Protein AF-A0A0M2WTF4-F1 (afdb_monomer)

Foldseek 3Di:
DDPPPCDPVNVVPDPPVVQALCDPVVVVVVNHDCLVVLLVVQVVVCCVVPVPDDPVNSVVVSVVVVVVVVVVVVVVVVLVVVLVVLCVPPNDVRSVVVNVVVVVPDPPD

Solvent-accessible surface area (backbone atoms only — not comparable to full-atom values): 6390 Å² total; per-residue (Å²): 132,86,80,70,80,82,41,77,67,52,63,77,70,50,72,86,56,77,79,44,32,82,30,71,66,27,43,76,70,75,58,28,57,55,64,64,62,50,49,51,54,52,50,51,53,46,45,71,79,38,70,85,60,52,68,67,57,53,50,51,55,47,50,56,51,51,50,53,53,50,50,52,52,51,53,50,50,53,51,52,50,53,35,51,49,37,25,73,77,68,33,63,69,50,15,53,51,53,51,56,52,54,59,74,71,40,94,87,114

Sequence (109 aa):
MSTDKVTNLTIFTTDWAKVDPRSVKAYLNGKGDGRVLWWNINRWLHQHFRPKASLEKIMFCFHSRHHTLTLLSLEYRAYVQEVAKAIQSEGVVVGIRSAISSVRSNPFV

Mean predicted aligned error: 12.47 Å

pLDDT: mean 78.84, std 12.47, range [45.81, 93.0]

Structure (mmCIF, N/CA/C/O backbone):
data_AF-A0A0M2WTF4-F1
#
_entry.id   AF-A0A0M2WTF4-F1
#
loop_
_atom_site.group_PDB
_atom_site.id
_atom_site.type_symbol
_atom_site.label_atom_id
_atom_site.label_alt_id
_atom_site.label_comp_id
_atom_site.label_asym_id
_atom_site.label_entity_id
_atom_site.label_seq_id
_atom_site.pdbx_PDB_ins_code
_atom_site.Cartn_x
_atom_site.Cartn_y
_atom_site.Cartn_z
_atom_site.occupancy
_atom_site.B_iso_or_equiv
_atom_site.auth_seq_id
_atom_site.auth_comp_id
_atom_site.auth_asym_id
_atom_site.auth_atom_id
_atom_site.pdbx_PDB_model_num
ATOM 1 N N . MET A 1 1 ? 32.964 9.542 26.639 1.00 45.81 1 MET A N 1
ATOM 2 C CA . MET A 1 1 ? 32.333 8.516 25.778 1.00 45.81 1 MET A CA 1
ATOM 3 C C . MET A 1 1 ? 33.229 7.289 25.819 1.00 45.81 1 MET A C 1
ATOM 5 O O . MET A 1 1 ? 34.351 7.392 25.345 1.00 45.81 1 MET A O 1
ATOM 9 N N . SER A 1 2 ? 32.799 6.200 26.469 1.00 46.31 2 SER A N 1
ATOM 10 C CA . SER A 1 2 ? 33.558 4.938 26.476 1.00 46.31 2 SER A CA 1
ATOM 11 C C . SER A 1 2 ? 33.540 4.366 25.064 1.00 46.31 2 SER A C 1
ATOM 13 O O . SER A 1 2 ? 32.466 4.121 24.515 1.00 46.31 2 SER A O 1
ATOM 15 N N . THR A 1 3 ? 34.705 4.202 24.444 1.00 58.00 3 THR A N 1
ATOM 16 C CA . THR A 1 3 ? 34.846 3.442 23.200 1.00 58.00 3 THR A CA 1
ATOM 17 C C . THR A 1 3 ? 34.916 1.965 23.554 1.00 58.00 3 THR A C 1
ATOM 19 O O . THR A 1 3 ? 35.973 1.338 23.457 1.00 58.00 3 THR A O 1
ATOM 22 N N . ASP A 1 4 ? 33.793 1.416 24.010 1.00 59.47 4 ASP A N 1
ATOM 23 C CA . ASP A 1 4 ? 33.637 -0.030 24.100 1.00 59.47 4 ASP A CA 1
ATOM 24 C C . ASP A 1 4 ? 33.877 -0.586 22.694 1.00 59.47 4 ASP A C 1
ATOM 26 O O . ASP A 1 4 ? 33.308 -0.095 21.715 1.00 59.47 4 ASP A O 1
ATOM 30 N N . LYS A 1 5 ? 34.813 -1.537 22.580 1.00 63.38 5 LYS A N 1
ATOM 31 C CA . LYS A 1 5 ? 35.317 -2.057 21.303 1.00 63.38 5 LYS A CA 1
ATOM 32 C C . LYS A 1 5 ? 34.146 -2.438 20.395 1.00 63.38 5 LYS A C 1
ATOM 34 O O . LYS A 1 5 ? 33.483 -3.451 20.611 1.00 63.38 5 LYS A O 1
ATOM 39 N N . VAL A 1 6 ? 33.913 -1.634 19.360 1.00 60.47 6 VAL A N 1
ATOM 40 C CA . VAL A 1 6 ? 32.983 -1.965 18.282 1.00 60.47 6 VAL A CA 1
ATOM 41 C C . VAL A 1 6 ? 33.583 -3.161 17.548 1.00 60.47 6 VAL A C 1
ATOM 43 O O . VAL A 1 6 ? 34.541 -3.030 16.792 1.00 60.47 6 VAL A O 1
ATOM 46 N N . THR A 1 7 ? 33.074 -4.354 17.840 1.00 71.56 7 THR A N 1
ATOM 47 C CA . THR A 1 7 ? 33.437 -5.583 17.131 1.00 71.56 7 THR A CA 1
ATOM 48 C C . THR A 1 7 ? 32.500 -5.774 15.940 1.00 71.56 7 THR A C 1
ATOM 50 O O . THR A 1 7 ? 31.397 -5.225 15.926 1.00 71.56 7 THR A O 1
ATOM 53 N N . ASN A 1 8 ? 32.886 -6.603 14.965 1.00 65.81 8 ASN A N 1
ATOM 54 C CA . ASN A 1 8 ? 31.997 -6.974 13.856 1.00 65.81 8 ASN A CA 1
ATOM 55 C C . ASN A 1 8 ? 30.641 -7.495 14.361 1.00 65.81 8 ASN A C 1
ATOM 57 O O . ASN A 1 8 ? 29.602 -7.135 13.820 1.00 65.81 8 ASN A O 1
ATOM 61 N N . LEU A 1 9 ? 30.626 -8.261 15.456 1.00 64.56 9 LEU A N 1
ATOM 62 C CA . LEU A 1 9 ? 29.388 -8.740 16.070 1.00 64.56 9 LEU A CA 1
ATOM 63 C C . LEU A 1 9 ? 28.532 -7.587 16.623 1.00 64.56 9 LEU A C 1
ATOM 65 O O . LEU A 1 9 ? 27.314 -7.583 16.445 1.00 64.56 9 LEU A O 1
ATOM 69 N N . THR A 1 10 ? 29.152 -6.581 17.246 1.00 65.38 10 THR A N 1
ATOM 70 C CA . THR A 1 10 ? 28.453 -5.406 17.793 1.00 65.38 10 THR A CA 1
ATOM 71 C C . THR A 1 10 ? 27.851 -4.529 16.691 1.00 65.38 10 THR A C 1
ATOM 73 O O . THR A 1 10 ? 26.794 -3.932 16.901 1.00 65.38 10 THR A O 1
ATOM 76 N N . ILE A 1 11 ? 28.468 -4.490 15.503 1.00 62.62 11 ILE A N 1
ATOM 77 C CA . ILE A 1 11 ? 27.944 -3.783 14.322 1.00 62.62 11 ILE A CA 1
ATOM 78 C C . ILE A 1 11 ? 26.631 -4.414 13.838 1.00 62.62 11 ILE A C 1
ATOM 80 O O . ILE A 1 11 ? 25.679 -3.688 13.566 1.00 62.62 11 ILE A O 1
ATOM 84 N N . PHE A 1 12 ? 26.551 -5.748 13.778 1.00 59.25 12 PHE A N 1
ATOM 85 C CA . PHE A 1 12 ? 25.361 -6.447 13.269 1.00 59.25 12 PHE A CA 1
ATOM 86 C C . PHE A 1 12 ? 24.226 -6.589 14.293 1.00 59.25 12 PHE A C 1
ATOM 88 O O . PHE A 1 12 ? 23.065 -6.722 13.912 1.00 59.25 12 PHE A O 1
ATOM 95 N N . THR A 1 13 ? 24.534 -6.573 15.591 1.00 66.44 13 THR A N 1
ATOM 96 C CA . THR A 1 13 ? 23.539 -6.793 16.658 1.00 66.44 13 THR A CA 1
ATOM 97 C C . THR A 1 13 ? 22.929 -5.500 17.192 1.00 66.44 13 THR A C 1
ATOM 99 O O . THR A 1 13 ? 21.740 -5.468 17.535 1.00 66.44 13 THR A O 1
ATOM 102 N N . THR A 1 14 ? 23.702 -4.415 17.223 1.00 70.75 14 THR A N 1
ATOM 103 C CA . THR A 1 14 ? 23.246 -3.123 17.744 1.00 70.75 14 THR A CA 1
ATOM 104 C C . THR A 1 14 ? 22.329 -2.441 16.736 1.00 70.75 14 THR A C 1
ATOM 106 O O . THR A 1 14 ? 22.660 -2.301 15.561 1.00 70.75 14 THR A O 1
ATOM 109 N N . ASP A 1 15 ? 21.153 -2.003 17.194 1.00 69.00 15 ASP A N 1
ATOM 110 C CA . ASP A 1 15 ? 20.261 -1.189 16.368 1.00 69.00 15 ASP A CA 1
ATOM 111 C C . ASP A 1 15 ? 20.752 0.261 16.326 1.00 69.00 15 ASP A C 1
ATOM 113 O O . ASP A 1 15 ? 20.281 1.126 17.066 1.00 69.00 15 ASP A O 1
ATOM 117 N N . TRP A 1 16 ? 21.756 0.515 15.490 1.00 69.88 16 TRP A N 1
ATOM 118 C CA . TRP A 1 16 ? 22.343 1.846 15.325 1.00 69.88 16 TRP A CA 1
ATOM 119 C C . TRP A 1 16 ? 21.345 2.864 14.780 1.00 69.88 16 TRP A C 1
ATOM 121 O O . TRP A 1 16 ? 21.425 4.051 15.089 1.00 69.88 16 TRP A O 1
ATOM 131 N N . ALA A 1 17 ? 20.399 2.388 13.979 1.00 68.50 17 ALA A N 1
ATOM 132 C CA . ALA A 1 17 ? 19.443 3.217 13.277 1.00 68.50 17 ALA A CA 1
ATOM 133 C C . ALA A 1 17 ? 18.173 3.483 14.103 1.00 68.50 17 ALA A C 1
ATOM 135 O O . ALA A 1 17 ? 17.448 4.432 13.806 1.00 68.50 17 ALA A O 1
ATOM 136 N N . LYS A 1 18 ? 17.945 2.704 15.173 1.00 74.75 18 LYS A N 1
ATOM 137 C CA . LYS A 1 18 ? 16.865 2.820 16.167 1.00 74.75 18 LYS A CA 1
ATOM 138 C C . LYS A 1 18 ? 15.470 2.902 15.542 1.00 74.75 18 LYS A C 1
ATOM 140 O O . LYS A 1 18 ? 14.747 1.918 15.475 1.00 74.75 18 LYS A O 1
ATOM 145 N N . VAL A 1 19 ? 15.078 4.107 15.138 1.00 72.25 19 VAL A N 1
ATOM 146 C CA . VAL A 1 19 ? 13.751 4.449 14.615 1.00 72.25 19 VAL A CA 1
ATOM 147 C C . VAL A 1 19 ? 13.758 4.720 13.117 1.00 72.25 19 VAL A C 1
ATOM 149 O O . VAL A 1 19 ? 12.689 4.962 12.565 1.00 72.25 19 VAL A O 1
ATOM 152 N N . ASP A 1 20 ? 14.920 4.703 12.453 1.00 74.69 20 ASP A N 1
ATOM 153 C CA . ASP A 1 20 ? 14.973 4.902 11.009 1.00 74.69 20 ASP A CA 1
ATOM 154 C C . ASP A 1 20 ? 14.283 3.721 10.308 1.00 74.69 20 ASP A C 1
ATOM 156 O O . ASP A 1 20 ? 14.795 2.588 10.343 1.00 74.69 20 ASP A O 1
ATOM 160 N N . PRO A 1 21 ? 13.138 3.961 9.643 1.00 67.25 21 PRO A N 1
ATOM 161 C CA . PRO A 1 21 ? 12.447 2.915 8.910 1.00 67.25 21 PRO A CA 1
ATOM 162 C C . PRO A 1 21 ? 13.306 2.385 7.755 1.00 67.25 21 PRO A C 1
ATOM 164 O O . PRO A 1 21 ? 13.105 1.260 7.315 1.00 67.25 21 PRO A O 1
ATOM 167 N N . ARG A 1 22 ? 14.308 3.122 7.270 1.00 66.50 22 ARG A N 1
ATOM 168 C CA . ARG A 1 22 ? 15.206 2.657 6.198 1.00 66.50 22 ARG A CA 1
ATOM 169 C C . ARG A 1 22 ? 16.235 1.627 6.668 1.00 66.50 22 ARG A C 1
ATOM 171 O O . ARG A 1 22 ? 16.975 1.093 5.847 1.00 66.50 22 ARG A O 1
ATOM 178 N N . SER A 1 23 ? 16.304 1.344 7.967 1.00 72.00 23 SER A N 1
ATOM 179 C CA . SER A 1 23 ? 17.261 0.387 8.511 1.00 72.00 23 SER A CA 1
ATOM 180 C C . SER A 1 23 ? 16.902 -1.067 8.196 1.00 72.00 23 SER A C 1
ATOM 182 O O . SER A 1 23 ? 15.733 -1.456 8.151 1.00 72.00 23 SER A O 1
ATOM 184 N N . VAL A 1 24 ? 17.932 -1.909 8.050 1.00 66.19 24 VAL A N 1
ATOM 185 C CA . VAL A 1 24 ? 17.774 -3.363 7.852 1.00 66.19 24 VAL A CA 1
ATOM 186 C C . VAL A 1 24 ? 16.971 -3.985 8.998 1.00 66.19 24 VAL A C 1
ATOM 188 O O . VAL A 1 24 ? 16.109 -4.830 8.771 1.00 66.19 24 VAL A O 1
ATOM 191 N N . LYS A 1 25 ? 17.198 -3.528 10.233 1.00 71.31 25 LYS A N 1
ATOM 192 C CA . LYS A 1 25 ? 16.509 -4.034 11.422 1.00 71.31 25 LYS A CA 1
ATOM 193 C C . LYS A 1 25 ? 15.033 -3.630 11.453 1.00 71.31 25 LYS A C 1
ATOM 195 O O . LYS A 1 25 ? 14.195 -4.463 11.791 1.00 71.31 25 LYS A O 1
ATOM 200 N N . ALA A 1 26 ? 14.685 -2.415 11.018 1.00 70.50 26 ALA A N 1
ATOM 201 C CA . ALA A 1 26 ? 13.288 -2.025 10.830 1.00 70.50 26 ALA A CA 1
ATOM 202 C C . ALA A 1 26 ? 12.602 -2.895 9.765 1.00 70.50 26 ALA A C 1
ATOM 204 O O . ALA A 1 26 ? 11.494 -3.375 10.007 1.00 70.50 26 ALA A O 1
ATOM 205 N N . TYR A 1 27 ? 13.266 -3.161 8.633 1.00 65.06 27 TYR A N 1
ATOM 206 C CA . TYR A 1 27 ? 12.742 -4.040 7.580 1.00 65.06 27 TYR A CA 1
ATOM 207 C C . TYR A 1 27 ? 12.479 -5.465 8.080 1.00 65.06 27 TYR A C 1
ATOM 209 O O . TYR A 1 27 ? 11.373 -5.973 7.905 1.00 65.06 27 TYR A O 1
ATOM 217 N N . LEU A 1 28 ? 13.442 -6.074 8.780 1.00 67.31 28 LEU A N 1
ATOM 218 C CA . LEU A 1 28 ? 13.283 -7.412 9.366 1.00 67.31 28 LEU A CA 1
ATOM 219 C C . LEU A 1 28 ? 12.169 -7.475 10.425 1.00 67.31 28 LEU A C 1
ATOM 221 O O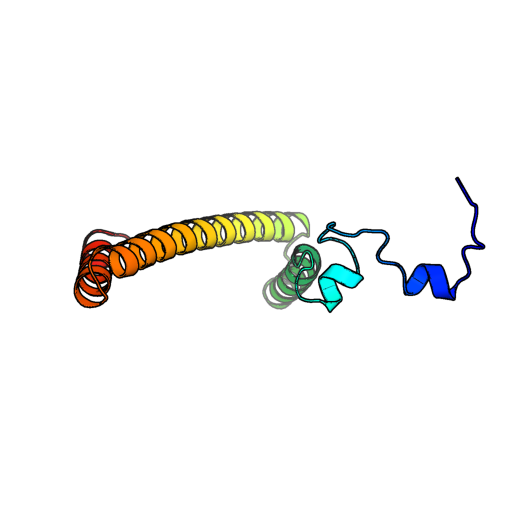 . LEU A 1 28 ? 11.490 -8.489 10.538 1.00 67.31 28 LEU A O 1
ATOM 225 N N . ASN A 1 29 ? 11.934 -6.382 11.153 1.00 69.81 29 ASN A N 1
ATOM 226 C CA . ASN A 1 29 ? 10.859 -6.272 12.142 1.00 69.81 29 ASN A CA 1
ATOM 227 C C . ASN A 1 29 ? 9.494 -5.887 11.533 1.00 69.81 29 ASN A C 1
ATOM 229 O O . ASN A 1 29 ? 8.570 -5.553 12.278 1.00 69.81 29 ASN A O 1
ATOM 233 N N . GLY A 1 30 ? 9.361 -5.857 10.200 1.00 62.59 30 GLY A N 1
ATOM 234 C CA . GLY A 1 30 ? 8.121 -5.478 9.508 1.00 62.59 30 GLY A CA 1
ATOM 235 C C . GLY A 1 30 ? 7.741 -3.996 9.640 1.00 62.59 30 GLY A C 1
ATOM 236 O O . GLY A 1 30 ? 6.630 -3.607 9.290 1.00 62.59 30 GLY A O 1
ATOM 237 N N . LYS A 1 31 ? 8.655 -3.161 10.147 1.00 68.38 31 LYS A N 1
ATOM 238 C CA . LYS A 1 31 ? 8.494 -1.707 10.343 1.00 68.38 31 LYS A CA 1
ATOM 239 C C . LYS A 1 31 ? 9.317 -0.886 9.347 1.00 68.38 31 LYS A C 1
ATOM 241 O O . LYS A 1 31 ? 9.419 0.332 9.483 1.00 68.38 31 LYS A O 1
ATOM 246 N N . GLY A 1 32 ? 9.955 -1.559 8.394 1.00 70.25 32 GLY A N 1
ATOM 247 C CA . GLY A 1 32 ? 10.877 -0.938 7.464 1.00 70.25 32 GLY A CA 1
ATOM 248 C C . GLY A 1 32 ? 10.186 -0.151 6.365 1.00 70.25 32 GLY A C 1
ATOM 249 O O . GLY A 1 32 ? 9.018 -0.359 6.039 1.00 70.25 32 GLY A O 1
ATOM 250 N N . ASP A 1 33 ? 10.956 0.737 5.758 1.00 72.38 33 ASP A N 1
ATOM 251 C CA . ASP A 1 33 ? 10.582 1.518 4.599 1.00 72.38 33 ASP A CA 1
ATOM 252 C C . ASP A 1 33 ? 10.439 0.598 3.379 1.00 72.38 33 ASP A C 1
ATOM 254 O O . ASP A 1 33 ? 11.398 0.281 2.674 1.00 72.38 33 ASP A O 1
ATOM 258 N N . GLY A 1 34 ? 9.205 0.169 3.122 1.00 74.62 34 GLY A N 1
ATOM 259 C CA . GLY A 1 34 ? 8.858 -0.682 1.988 1.00 74.62 34 GLY A CA 1
ATOM 260 C C . GLY A 1 34 ? 8.982 -0.001 0.622 1.00 74.62 34 GLY A C 1
ATOM 261 O O . GLY A 1 34 ? 8.740 -0.662 -0.387 1.00 74.62 34 GLY A O 1
ATOM 262 N N . ARG A 1 35 ? 9.362 1.287 0.541 1.00 74.81 35 ARG A N 1
ATOM 263 C CA . ARG A 1 35 ? 9.451 2.023 -0.735 1.00 74.81 35 ARG A CA 1
ATOM 264 C C . ARG A 1 35 ? 10.399 1.367 -1.732 1.00 74.81 35 ARG A C 1
ATOM 266 O O . ARG A 1 35 ? 10.079 1.329 -2.915 1.00 74.81 35 ARG A O 1
ATOM 273 N N . VAL A 1 36 ? 11.528 0.823 -1.271 1.00 77.06 36 VAL A N 1
ATOM 274 C CA . VAL A 1 36 ? 12.502 0.144 -2.146 1.00 77.06 36 VAL A CA 1
ATOM 275 C C . VAL A 1 36 ? 11.921 -1.154 -2.707 1.00 77.06 36 VAL A C 1
ATOM 277 O O . VAL A 1 36 ? 11.996 -1.394 -3.912 1.00 77.06 36 VAL A O 1
ATOM 280 N N . LEU A 1 37 ? 11.291 -1.968 -1.855 1.00 82.62 37 LEU A N 1
ATOM 281 C CA . LEU A 1 37 ? 10.620 -3.197 -2.283 1.00 82.62 37 LEU A CA 1
ATOM 282 C C . LEU A 1 37 ? 9.487 -2.885 -3.268 1.00 82.62 37 LEU A C 1
ATOM 284 O O . LEU A 1 37 ? 9.397 -3.503 -4.328 1.00 82.62 37 LEU A O 1
ATOM 288 N N . TRP A 1 38 ? 8.667 -1.883 -2.953 1.00 83.50 38 TRP A N 1
ATOM 289 C CA . TRP A 1 38 ? 7.590 -1.425 -3.822 1.00 83.50 38 TRP A CA 1
ATOM 290 C C . TRP A 1 38 ? 8.139 -0.960 -5.170 1.00 83.50 38 TRP A C 1
ATOM 292 O O . TRP A 1 38 ? 7.660 -1.401 -6.214 1.00 83.50 38 TRP A O 1
ATOM 302 N N . TRP A 1 39 ? 9.166 -0.112 -5.176 1.00 85.69 39 TRP A N 1
ATOM 303 C CA . TRP A 1 39 ? 9.823 0.334 -6.400 1.00 85.69 39 TRP A CA 1
ATOM 304 C C . TRP A 1 39 ? 10.282 -0.848 -7.260 1.00 85.69 39 TRP A C 1
ATOM 306 O O . TRP A 1 39 ? 9.979 -0.875 -8.453 1.00 85.69 39 TRP A O 1
ATOM 316 N N . ASN A 1 40 ? 10.931 -1.847 -6.657 1.00 87.12 40 ASN A N 1
ATOM 317 C CA . ASN A 1 40 ? 11.408 -3.034 -7.367 1.00 87.12 40 ASN A CA 1
ATOM 318 C C . ASN A 1 40 ? 10.257 -3.839 -7.987 1.00 87.12 40 ASN A C 1
ATOM 320 O O . A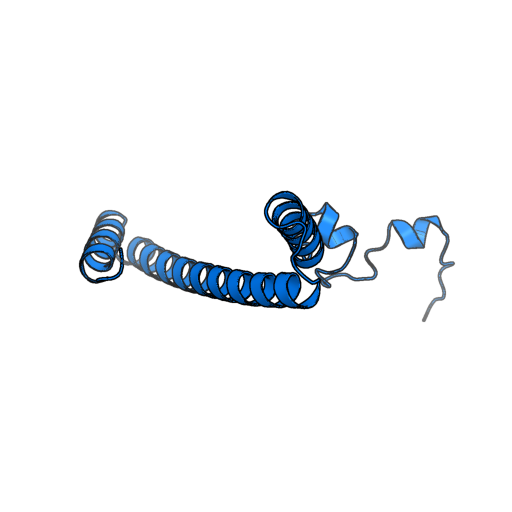SN A 1 40 ? 10.312 -4.148 -9.178 1.00 87.12 40 ASN A O 1
ATOM 324 N N . ILE A 1 41 ? 9.191 -4.111 -7.226 1.00 88.50 41 ILE A N 1
ATOM 325 C CA . ILE A 1 41 ? 7.997 -4.814 -7.727 1.00 88.50 41 ILE A CA 1
ATOM 326 C C . ILE A 1 41 ? 7.348 -4.019 -8.863 1.00 88.50 41 ILE A C 1
ATOM 328 O O . ILE A 1 41 ? 7.059 -4.558 -9.929 1.00 88.50 41 ILE A O 1
ATOM 332 N N . ASN A 1 42 ? 7.149 -2.716 -8.664 1.00 89.19 42 ASN A N 1
ATOM 333 C CA . ASN A 1 42 ? 6.529 -1.853 -9.658 1.00 89.19 42 ASN A CA 1
ATOM 334 C C . ASN A 1 42 ? 7.352 -1.788 -10.946 1.00 89.19 42 ASN A C 1
ATOM 336 O O . ASN A 1 42 ? 6.786 -1.859 -12.035 1.00 89.19 42 ASN A O 1
ATOM 340 N N . ARG A 1 43 ? 8.672 -1.629 -10.827 1.00 88.62 43 ARG A N 1
ATOM 341 C CA . ARG A 1 43 ? 9.581 -1.604 -11.971 1.00 88.62 43 ARG A CA 1
ATOM 342 C C . ARG A 1 43 ? 9.515 -2.927 -12.723 1.00 88.62 43 ARG A C 1
ATOM 344 O O . ARG A 1 43 ? 9.341 -2.893 -13.937 1.00 88.62 43 ARG A O 1
ATOM 351 N 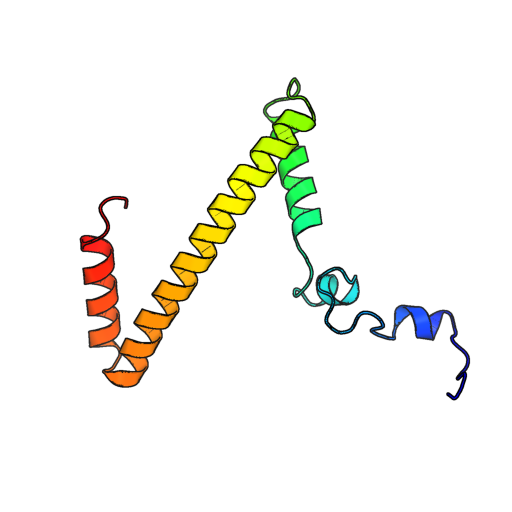N . TRP A 1 44 ? 9.586 -4.055 -12.016 1.00 91.19 44 TRP A N 1
ATOM 352 C CA . TRP A 1 44 ? 9.499 -5.384 -12.618 1.00 91.19 44 TRP A CA 1
ATOM 353 C C . TRP A 1 44 ? 8.181 -5.579 -13.378 1.00 91.19 44 TRP A C 1
ATOM 355 O O . TRP A 1 44 ? 8.206 -5.885 -14.568 1.00 91.19 44 TRP A O 1
ATOM 365 N N . LEU A 1 45 ? 7.039 -5.286 -12.745 1.00 90.69 45 LEU A N 1
ATOM 366 C CA . LEU A 1 45 ? 5.723 -5.356 -13.392 1.00 90.69 45 LEU A CA 1
ATOM 367 C C . LEU A 1 45 ? 5.657 -4.446 -14.624 1.00 90.69 45 LEU A C 1
ATOM 369 O O . LEU A 1 45 ? 5.214 -4.862 -15.692 1.00 90.69 45 LEU A O 1
ATOM 373 N N . HIS A 1 46 ? 6.112 -3.198 -14.504 1.00 91.44 46 HIS A N 1
ATOM 374 C CA . HIS A 1 46 ? 6.032 -2.245 -15.607 1.00 91.44 46 HIS A CA 1
ATOM 375 C C . HIS A 1 46 ? 6.928 -2.661 -16.779 1.00 91.44 46 HIS A C 1
ATOM 377 O O . HIS A 1 46 ? 6.500 -2.551 -17.922 1.00 91.44 46 HIS A O 1
ATOM 383 N N . GLN A 1 47 ? 8.132 -3.172 -16.515 1.00 90.69 47 GLN A N 1
ATOM 384 C CA . GLN A 1 47 ? 9.027 -3.687 -17.554 1.00 90.69 47 GLN A CA 1
ATOM 385 C C . GLN A 1 47 ? 8.476 -4.963 -18.201 1.00 90.69 47 GLN A C 1
ATOM 387 O O . GLN A 1 47 ? 8.610 -5.123 -19.411 1.00 90.69 47 GLN A O 1
ATOM 392 N N . HIS A 1 48 ? 7.812 -5.829 -17.431 1.00 93.00 48 HIS A N 1
ATOM 393 C CA . HIS A 1 48 ? 7.179 -7.041 -17.947 1.00 93.00 48 HIS A CA 1
ATOM 394 C C . HIS A 1 48 ? 6.006 -6.722 -18.888 1.00 93.00 48 HIS A C 1
ATOM 396 O O . HIS A 1 48 ? 5.948 -7.232 -20.003 1.00 93.00 48 HIS A O 1
ATOM 402 N N . PHE A 1 49 ? 5.099 -5.827 -18.483 1.00 92.50 49 PHE A N 1
ATOM 403 C CA . PHE A 1 49 ? 3.910 -5.490 -19.279 1.00 92.50 49 PHE A CA 1
ATOM 404 C C . PHE A 1 49 ? 4.147 -4.398 -20.331 1.00 92.50 49 PHE A C 1
ATOM 406 O O . PHE A 1 49 ? 3.378 -4.271 -21.284 1.00 92.50 49 PHE A O 1
ATOM 413 N N . ARG A 1 50 ? 5.176 -3.562 -20.162 1.00 90.12 50 ARG A N 1
ATOM 414 C CA . ARG A 1 50 ? 5.511 -2.449 -21.064 1.00 90.12 50 ARG A CA 1
ATOM 415 C C . ARG A 1 50 ? 7.028 -2.371 -21.277 1.00 90.12 50 ARG A C 1
ATOM 417 O O . ARG A 1 50 ? 7.660 -1.407 -20.840 1.00 90.12 50 ARG A O 1
ATOM 424 N N . PRO A 1 51 ? 7.618 -3.327 -22.014 1.00 88.00 51 PRO A N 1
ATOM 425 C CA . PRO A 1 51 ? 9.072 -3.433 -22.175 1.00 88.00 51 PRO A CA 1
ATOM 426 C C . PRO A 1 51 ? 9.716 -2.226 -22.874 1.00 88.00 51 PRO A C 1
ATOM 428 O O . PRO A 1 51 ? 10.901 -1.976 -22.697 1.00 88.00 51 PRO A O 1
ATOM 431 N N . LYS A 1 52 ? 8.941 -1.442 -2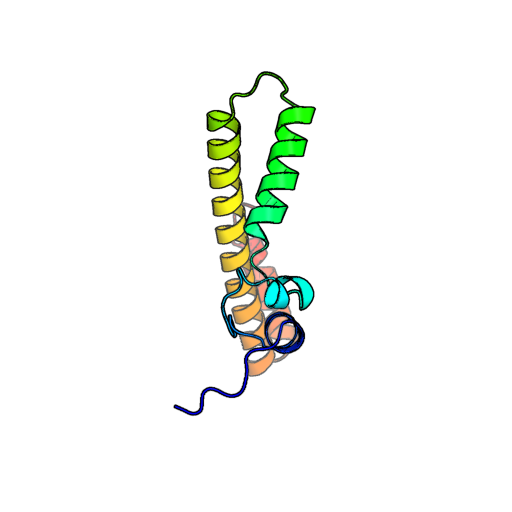3.639 1.00 92.56 52 LYS A N 1
ATOM 432 C CA . LYS A 1 52 ? 9.404 -0.216 -24.318 1.00 92.56 52 LYS A CA 1
ATOM 433 C C . LYS A 1 52 ? 9.308 1.053 -23.455 1.00 92.56 52 LYS A C 1
ATOM 435 O O . LYS A 1 52 ? 9.589 2.142 -23.947 1.00 92.56 52 LYS A O 1
ATOM 440 N N . ALA A 1 53 ? 8.835 0.963 -22.210 1.00 87.81 53 ALA A N 1
ATOM 441 C CA . ALA A 1 53 ? 8.719 2.131 -21.340 1.00 87.81 53 ALA A CA 1
ATOM 442 C C . ALA A 1 53 ? 10.105 2.591 -20.858 1.00 87.81 53 ALA A C 1
ATOM 444 O O . ALA A 1 53 ? 10.882 1.793 -20.337 1.00 87.81 53 ALA A O 1
ATOM 445 N N . SER A 1 54 ? 10.394 3.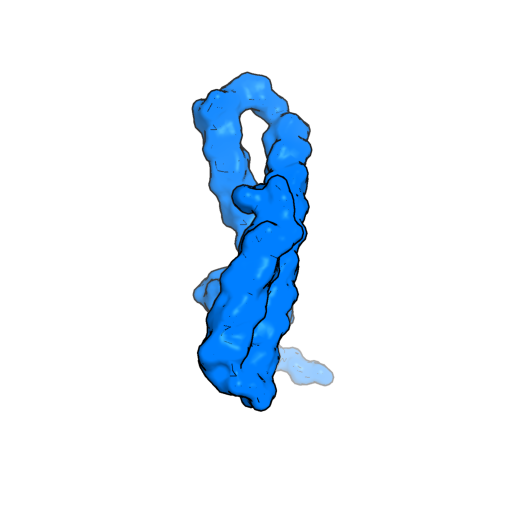890 -20.990 1.00 92.50 54 SER A N 1
ATOM 446 C CA . SER A 1 54 ? 11.598 4.485 -20.406 1.00 92.50 54 SER A CA 1
ATOM 447 C C . SER A 1 54 ? 11.543 4.438 -18.877 1.00 92.50 54 SER A C 1
ATOM 449 O O . SER A 1 54 ? 10.465 4.411 -18.272 1.00 92.50 54 SER A O 1
ATOM 451 N N . LEU A 1 55 ? 12.714 4.475 -18.238 1.00 89.12 55 LEU A N 1
ATOM 452 C CA . LEU A 1 55 ? 12.808 4.505 -16.778 1.00 89.12 55 LEU A CA 1
ATOM 453 C C . LEU A 1 55 ? 12.065 5.711 -16.183 1.00 89.12 55 LEU A C 1
ATOM 455 O O . LEU A 1 55 ? 11.364 5.559 -15.187 1.00 89.12 55 LEU A O 1
ATOM 459 N N . GLU A 1 56 ? 12.149 6.872 -16.831 1.00 89.94 56 GLU A N 1
ATOM 460 C CA . GLU A 1 56 ? 11.439 8.098 -16.444 1.00 89.94 56 GLU A CA 1
ATOM 461 C C . GLU A 1 56 ? 9.921 7.898 -16.426 1.00 89.94 56 GLU A C 1
ATOM 463 O O . GLU A 1 56 ? 9.252 8.263 -15.461 1.00 89.94 56 GLU A O 1
ATOM 468 N N . LYS A 1 57 ? 9.369 7.234 -17.450 1.00 88.56 57 LYS A N 1
ATOM 469 C CA . LYS A 1 57 ? 7.937 6.919 -17.515 1.00 88.56 57 LYS A CA 1
ATOM 470 C C . LYS A 1 57 ? 7.523 5.960 -16.399 1.00 88.56 57 LYS A C 1
ATOM 472 O O . LYS A 1 57 ? 6.474 6.142 -15.781 1.00 88.56 57 LYS A O 1
ATOM 477 N N . ILE A 1 58 ? 8.357 4.961 -16.109 1.00 89.88 58 ILE A N 1
ATOM 478 C CA . ILE A 1 58 ? 8.127 4.016 -15.007 1.00 89.88 58 ILE A CA 1
ATOM 479 C C . ILE A 1 58 ? 8.167 4.745 -13.657 1.00 89.88 58 ILE A C 1
ATOM 481 O O . ILE A 1 58 ? 7.296 4.504 -12.816 1.00 89.88 58 ILE A O 1
ATOM 485 N N . MET A 1 59 ? 9.133 5.649 -13.459 1.00 87.94 59 MET A N 1
ATOM 486 C CA . MET A 1 59 ? 9.262 6.484 -12.263 1.00 87.94 59 MET A CA 1
ATOM 487 C C . MET A 1 59 ? 8.072 7.416 -12.079 1.00 87.94 59 MET A C 1
ATOM 489 O O . MET A 1 59 ? 7.531 7.478 -10.976 1.00 87.94 59 MET A O 1
ATOM 493 N N . PHE A 1 60 ? 7.635 8.104 -13.133 1.00 88.75 60 PHE A N 1
ATOM 494 C CA . PHE A 1 60 ? 6.459 8.966 -13.079 1.00 88.75 60 PHE A CA 1
ATOM 495 C C . PHE A 1 60 ? 5.230 8.164 -12.639 1.00 88.75 60 PHE A C 1
ATOM 497 O O . PHE A 1 60 ? 4.610 8.474 -11.624 1.00 88.75 60 PHE A O 1
ATOM 504 N N . CYS A 1 61 ? 4.946 7.045 -13.315 1.00 88.12 61 CYS A N 1
ATOM 505 C CA . CYS A 1 61 ? 3.816 6.193 -12.955 1.00 88.12 61 CYS A CA 1
ATOM 506 C C . CYS A 1 61 ? 3.941 5.593 -11.545 1.00 88.12 61 CYS A C 1
ATOM 508 O O . CYS A 1 61 ? 2.927 5.358 -10.889 1.00 88.12 61 CYS A O 1
ATOM 510 N N . PHE A 1 62 ? 5.153 5.267 -11.084 1.00 88.31 62 PHE A N 1
ATOM 511 C CA . PHE A 1 62 ? 5.384 4.832 -9.705 1.00 88.31 62 PHE A CA 1
ATOM 512 C C . PHE A 1 62 ? 4.959 5.915 -8.714 1.00 88.31 62 PHE A C 1
ATOM 514 O O . PHE A 1 62 ? 4.127 5.632 -7.858 1.00 88.31 62 PHE A O 1
ATOM 521 N N . HIS A 1 63 ? 5.462 7.142 -8.868 1.00 86.06 63 HIS A N 1
ATOM 522 C CA . HIS A 1 63 ? 5.161 8.243 -7.954 1.00 86.06 63 HIS A CA 1
ATOM 523 C C . HIS A 1 63 ? 3.676 8.596 -7.964 1.00 86.06 63 HIS A C 1
ATOM 525 O O . HIS A 1 63 ? 3.091 8.707 -6.890 1.00 86.06 63 HIS A O 1
ATOM 531 N N . SER A 1 64 ? 3.038 8.680 -9.137 1.00 87.06 64 SER A N 1
ATOM 532 C CA . SER A 1 64 ? 1.597 8.947 -9.216 1.00 87.06 64 SER A CA 1
ATOM 533 C C . SER A 1 64 ? 0.790 7.904 -8.438 1.00 87.06 64 SER A C 1
ATOM 535 O O . SER A 1 64 ? -0.008 8.263 -7.580 1.00 87.06 64 SER A O 1
ATOM 537 N N . ARG A 1 65 ? 1.049 6.605 -8.657 1.00 85.75 65 ARG A N 1
ATOM 538 C CA . ARG A 1 65 ? 0.334 5.525 -7.951 1.00 85.75 65 ARG A CA 1
ATOM 539 C C . ARG A 1 65 ? 0.653 5.486 -6.462 1.00 85.75 65 ARG A C 1
ATOM 541 O O . ARG A 1 65 ? -0.253 5.296 -5.659 1.00 85.75 65 ARG A O 1
ATOM 548 N N . HIS A 1 66 ? 1.920 5.667 -6.100 1.00 83.38 66 HIS A N 1
ATOM 549 C CA . HIS A 1 66 ? 2.357 5.725 -4.710 1.00 83.38 66 HIS A CA 1
ATOM 550 C C . HIS A 1 66 ? 1.653 6.861 -3.962 1.00 83.38 66 HIS A C 1
ATOM 552 O O . HIS A 1 66 ? 1.141 6.639 -2.868 1.00 83.38 66 HIS A O 1
ATOM 558 N N . HIS A 1 67 ? 1.564 8.054 -4.557 1.00 84.06 67 HIS A N 1
ATOM 559 C CA . HIS A 1 67 ? 0.836 9.176 -3.969 1.00 84.06 67 HIS A CA 1
ATOM 560 C C . HIS A 1 67 ? -0.654 8.878 -3.826 1.00 84.06 67 HIS A C 1
ATOM 562 O O . HIS A 1 67 ? -1.182 9.040 -2.730 1.00 84.06 67 HIS A O 1
ATOM 568 N N . THR A 1 68 ? -1.312 8.376 -4.874 1.00 87.38 68 THR A N 1
ATOM 569 C CA . THR A 1 68 ? -2.735 8.014 -4.804 1.00 87.38 68 THR A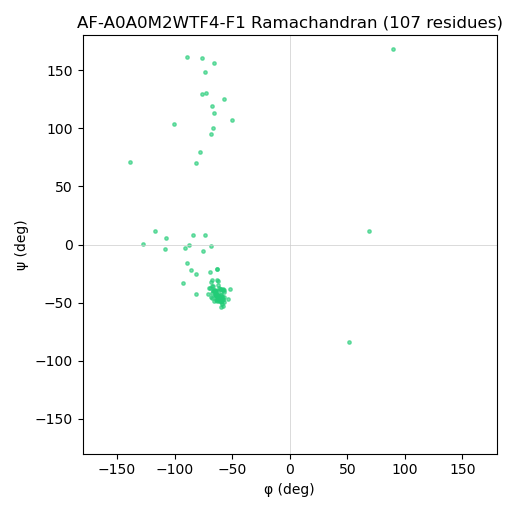 CA 1
ATOM 570 C C . THR A 1 68 ? -3.005 6.984 -3.708 1.00 87.38 68 THR A C 1
ATOM 572 O O . THR A 1 68 ? -3.886 7.190 -2.884 1.00 87.38 68 THR A O 1
ATOM 575 N N . LEU A 1 69 ? -2.222 5.905 -3.636 1.00 84.38 69 LEU A N 1
ATOM 576 C CA . LEU A 1 69 ? -2.405 4.868 -2.615 1.00 84.38 69 LEU A CA 1
ATOM 577 C C . LEU A 1 69 ? -2.071 5.362 -1.207 1.00 84.38 69 LEU A C 1
ATOM 579 O O . LEU A 1 69 ? -2.703 4.936 -0.244 1.00 84.38 69 LEU A O 1
ATOM 583 N N . THR A 1 70 ? -1.111 6.279 -1.080 1.00 82.06 70 THR A N 1
ATOM 584 C CA . THR A 1 70 ? -0.818 6.931 0.199 1.00 82.06 70 THR A CA 1
ATOM 585 C C . THR A 1 70 ? -2.009 7.764 0.660 1.00 82.06 70 THR A C 1
ATOM 587 O O . THR A 1 70 ? -2.425 7.622 1.806 1.00 82.06 70 THR A O 1
ATOM 590 N N . LEU A 1 71 ? -2.586 8.584 -0.222 1.00 85.94 71 LEU A N 1
ATOM 591 C CA . LEU A 1 71 ? -3.762 9.397 0.097 1.00 85.94 71 LEU A CA 1
ATOM 592 C C . LEU A 1 71 ? -4.960 8.519 0.468 1.00 85.94 71 LEU A C 1
ATOM 594 O O . LEU A 1 71 ? -5.509 8.692 1.551 1.00 85.94 71 LEU A O 1
ATOM 598 N N . LEU A 1 72 ? -5.268 7.500 -0.339 1.00 83.94 72 LEU A N 1
ATOM 599 C CA . LEU A 1 72 ? -6.340 6.542 -0.046 1.00 83.94 72 LEU A CA 1
ATOM 600 C C . LEU A 1 72 ? -6.139 5.838 1.305 1.00 83.94 72 LEU A C 1
ATOM 602 O O . LEU A 1 72 ? -7.084 5.656 2.065 1.00 83.94 72 LEU A O 1
ATOM 606 N N . SER A 1 73 ? -4.902 5.454 1.633 1.00 81.25 73 SER A N 1
ATOM 607 C CA . SER A 1 73 ? -4.576 4.831 2.922 1.00 81.25 73 SER A CA 1
ATOM 608 C C . SER A 1 73 ? -4.789 5.787 4.099 1.00 81.25 73 SER A C 1
ATOM 610 O O . SER A 1 73 ? -5.287 5.375 5.148 1.00 81.25 73 SER A O 1
ATOM 612 N N . LEU A 1 74 ? -4.438 7.066 3.937 1.00 84.50 74 LEU A N 1
ATOM 613 C CA . LEU A 1 74 ? -4.654 8.090 4.960 1.00 84.50 74 LEU A CA 1
ATOM 614 C C . LEU A 1 74 ? -6.142 8.387 5.157 1.00 84.50 74 LEU A C 1
ATOM 616 O O . LEU A 1 74 ? -6.599 8.408 6.298 1.00 84.50 74 LEU A O 1
ATOM 620 N N . GLU A 1 75 ? -6.895 8.546 4.070 1.00 87.12 75 GLU A N 1
ATOM 621 C CA . GLU A 1 75 ? -8.349 8.745 4.101 1.00 87.12 75 GLU A CA 1
ATOM 622 C C . GLU A 1 75 ? -9.055 7.559 4.762 1.00 87.12 75 GLU A C 1
ATOM 624 O O . GLU A 1 75 ? -9.850 7.742 5.683 1.00 87.12 75 GLU A O 1
ATOM 629 N N . TYR A 1 76 ? -8.697 6.333 4.371 1.00 84.81 76 TYR A N 1
ATOM 630 C CA . TYR A 1 76 ? -9.234 5.122 4.983 1.00 84.81 76 TYR A CA 1
ATOM 631 C C . TYR A 1 76 ? -8.929 5.051 6.483 1.00 84.81 76 TYR A C 1
ATOM 633 O O . TYR A 1 76 ? -9.805 4.727 7.283 1.00 84.81 76 TYR A O 1
ATOM 641 N N . ARG A 1 77 ? -7.698 5.381 6.896 1.00 85.25 77 ARG A N 1
ATOM 642 C CA . ARG A 1 77 ? -7.325 5.406 8.319 1.00 85.25 77 ARG A CA 1
ATOM 643 C C . ARG A 1 77 ? -8.117 6.445 9.101 1.00 85.25 77 ARG A C 1
ATOM 645 O O . ARG A 1 77 ? -8.589 6.119 10.187 1.00 85.25 77 ARG A O 1
ATOM 652 N N . ALA A 1 78 ? -8.264 7.654 8.565 1.00 87.25 78 ALA A N 1
ATOM 653 C CA . ALA A 1 78 ? -9.066 8.700 9.190 1.00 87.25 78 ALA A CA 1
ATOM 654 C C . ALA A 1 78 ? -10.522 8.239 9.350 1.00 87.25 78 ALA A C 1
ATOM 656 O O . ALA A 1 78 ? -11.084 8.322 10.438 1.00 87.25 78 ALA A O 1
ATOM 657 N N . TYR A 1 79 ? -11.092 7.639 8.305 1.00 88.50 79 TYR A N 1
ATOM 658 C CA . TYR A 1 79 ? -12.440 7.082 8.341 1.00 88.50 79 TYR A CA 1
ATOM 659 C C . TYR A 1 79 ? -12.607 5.982 9.403 1.00 88.50 79 TYR A C 1
ATOM 661 O O . TYR A 1 79 ? -13.526 6.039 10.221 1.00 88.50 79 TYR A O 1
ATOM 669 N N . VAL A 1 80 ? -11.696 5.004 9.450 1.00 88.50 80 VAL A N 1
ATOM 670 C CA . VAL A 1 80 ? -11.718 3.937 10.466 1.00 88.50 80 VAL A CA 1
ATOM 671 C C . VAL A 1 80 ? -11.600 4.510 11.878 1.00 88.50 80 VAL A C 1
ATOM 673 O O . VAL A 1 80 ? -12.260 4.014 12.788 1.00 88.50 80 VAL A O 1
ATOM 676 N N . GLN A 1 81 ? -10.790 5.553 12.077 1.00 91.00 81 GLN A N 1
ATOM 677 C CA . GLN A 1 81 ? -10.670 6.22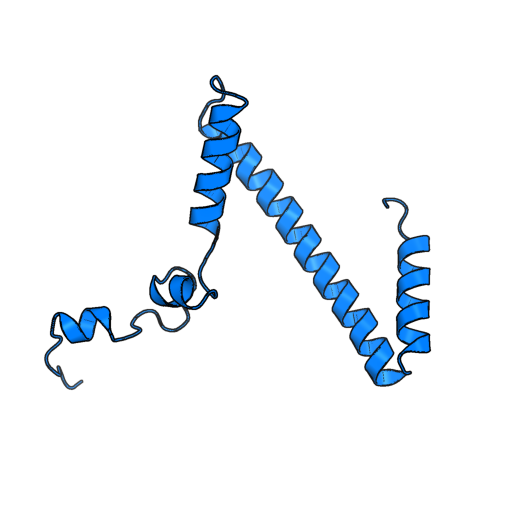0 13.373 1.00 91.00 81 GLN A CA 1
ATOM 678 C C . GLN A 1 81 ? -11.979 6.887 13.800 1.00 91.00 81 GLN A C 1
ATOM 680 O O . GLN A 1 81 ? -12.359 6.750 14.960 1.00 91.00 81 GLN A O 1
ATOM 685 N N . GLU A 1 82 ? -12.688 7.556 12.892 1.00 89.69 82 GLU A N 1
ATOM 686 C CA . GLU A 1 82 ? -13.992 8.157 13.199 1.00 89.69 82 GLU A CA 1
ATOM 687 C C . GLU A 1 82 ? -15.046 7.095 13.543 1.00 89.69 82 GLU A C 1
ATOM 689 O O . GLU A 1 82 ? -15.746 7.219 14.550 1.00 89.69 82 GLU A O 1
ATOM 694 N N . VAL A 1 83 ? -15.098 5.991 12.790 1.00 89.75 83 VAL A N 1
ATOM 695 C CA . VAL A 1 83 ? -15.984 4.860 13.120 1.00 89.75 83 VAL A CA 1
ATOM 696 C C . VAL A 1 83 ? -15.616 4.255 14.478 1.00 89.75 83 VAL A C 1
ATOM 698 O O . VAL A 1 83 ? -16.498 3.993 15.294 1.00 89.75 83 VAL A O 1
ATOM 701 N N . ALA A 1 84 ? -14.326 4.062 14.760 1.00 91.62 84 ALA A N 1
ATOM 702 C CA . ALA A 1 84 ? -13.867 3.520 16.037 1.00 91.62 84 ALA A CA 1
ATOM 703 C C . ALA A 1 84 ? -14.225 4.435 17.217 1.00 91.62 84 ALA A C 1
ATOM 705 O O . ALA A 1 84 ? -14.656 3.934 18.256 1.00 91.62 84 ALA A O 1
ATOM 706 N N . LYS A 1 85 ? -14.106 5.760 17.053 1.00 91.94 85 LYS A N 1
ATOM 707 C CA . LYS A 1 85 ? -14.558 6.736 18.056 1.00 91.94 85 LYS A CA 1
ATOM 708 C C . LYS A 1 85 ? -16.056 6.608 18.316 1.00 91.94 85 LYS A C 1
ATOM 710 O O . LYS A 1 85 ? -16.434 6.505 19.475 1.00 91.94 85 LYS A O 1
ATOM 715 N N . ALA A 1 86 ? -16.880 6.525 17.268 1.00 89.00 86 ALA A N 1
ATOM 716 C CA . ALA A 1 86 ? -18.329 6.351 17.403 1.00 89.00 86 ALA A CA 1
ATOM 717 C C . ALA A 1 86 ? -18.701 5.041 18.125 1.00 89.00 86 ALA A C 1
ATOM 719 O O . ALA A 1 86 ? -19.617 5.011 18.944 1.00 89.00 86 ALA A O 1
ATOM 720 N N . ILE A 1 87 ? -17.963 3.953 17.870 1.00 91.81 87 ILE A N 1
ATOM 721 C CA . ILE A 1 87 ? -18.139 2.690 18.605 1.00 91.81 87 ILE A CA 1
ATOM 722 C C . ILE A 1 87 ? -17.793 2.866 20.087 1.00 91.81 87 ILE A C 1
ATOM 724 O O . ILE A 1 87 ? -18.512 2.353 20.943 1.00 91.81 87 ILE A O 1
ATOM 728 N N . GLN A 1 88 ? -16.695 3.560 20.393 1.00 92.69 88 GLN A N 1
ATOM 729 C CA . GLN A 1 88 ? -16.252 3.779 21.771 1.00 92.69 88 GLN A CA 1
ATOM 730 C C . GLN A 1 88 ? -17.187 4.708 22.553 1.00 92.69 88 GLN A C 1
ATOM 732 O O . GLN A 1 88 ? -17.391 4.475 23.742 1.00 92.69 88 GLN A O 1
ATOM 737 N N . SER A 1 89 ? -17.745 5.740 21.914 1.00 91.31 89 SER A N 1
ATOM 738 C CA . SER A 1 89 ? -18.619 6.718 22.571 1.00 91.31 89 SER A CA 1
ATOM 739 C C . SER A 1 89 ? -20.059 6.231 22.721 1.00 91.31 89 SER A C 1
ATOM 741 O O . SER A 1 89 ? -20.669 6.438 23.766 1.00 91.31 89 SER A O 1
ATOM 743 N N . GLU A 1 90 ? -20.610 5.602 21.683 1.00 91.50 90 GLU A N 1
ATOM 744 C CA . GLU A 1 90 ? -22.058 5.378 21.543 1.00 91.50 90 GLU A CA 1
ATOM 745 C C . GLU A 1 90 ? -22.418 3.906 21.284 1.00 91.50 90 GLU A C 1
ATOM 747 O O . GLU A 1 90 ? -23.590 3.540 21.169 1.00 91.50 90 GLU A O 1
ATOM 752 N N . GLY A 1 91 ? -21.411 3.034 21.230 1.00 89.00 91 GLY A N 1
ATOM 753 C CA . GLY A 1 91 ? -21.578 1.602 21.047 1.00 89.00 91 GLY A CA 1
ATOM 754 C C . GLY A 1 91 ? -21.591 1.155 19.584 1.00 89.00 91 GLY A C 1
ATOM 755 O O . GLY A 1 91 ? -21.695 1.923 18.626 1.00 89.00 91 GLY A O 1
ATOM 756 N N . VAL A 1 92 ? -21.487 -0.163 19.407 1.00 88.94 92 VAL A N 1
ATOM 757 C CA . VAL A 1 92 ? -21.236 -0.811 18.107 1.00 88.94 92 VAL A CA 1
ATOM 758 C C . VAL A 1 92 ? -22.322 -0.508 17.065 1.00 88.94 92 VAL A C 1
ATOM 760 O O . VAL A 1 92 ? -22.010 -0.295 15.895 1.00 88.94 92 VAL A O 1
ATOM 763 N N . VAL A 1 93 ? -23.593 -0.443 17.475 1.00 91.38 93 VAL A N 1
ATOM 764 C CA . VAL A 1 93 ? -24.728 -0.201 16.563 1.00 91.38 93 VAL A CA 1
ATOM 765 C C . VAL A 1 93 ? -24.646 1.184 15.913 1.00 91.38 93 VAL A C 1
ATOM 767 O O . VAL A 1 93 ? -24.915 1.317 14.717 1.00 91.38 93 VAL A O 1
ATOM 770 N N . VAL A 1 94 ? -24.242 2.207 16.672 1.00 86.94 94 VAL A N 1
ATOM 771 C CA . VAL A 1 94 ? -24.093 3.576 16.160 1.00 86.94 94 VAL A CA 1
ATOM 772 C C . VAL A 1 94 ? -22.894 3.675 15.224 1.00 86.94 94 VAL A C 1
ATOM 774 O O . VAL A 1 94 ? -23.020 4.234 14.133 1.00 86.94 94 VAL A O 1
ATOM 777 N N . GLY A 1 95 ? -21.771 3.046 15.578 1.00 86.31 95 GLY A N 1
ATOM 778 C CA . GLY A 1 95 ? -20.605 2.964 14.697 1.00 86.31 95 GLY A CA 1
ATOM 779 C C . GLY A 1 95 ? -20.915 2.318 13.343 1.00 86.31 95 GLY A C 1
ATOM 780 O O . GLY A 1 95 ? -20.561 2.868 12.300 1.00 86.31 95 GLY A O 1
ATOM 781 N N . ILE A 1 96 ? -21.649 1.198 13.337 1.00 87.44 96 ILE A N 1
ATOM 782 C CA . ILE A 1 96 ? -22.079 0.532 12.094 1.00 87.44 96 ILE A CA 1
ATOM 783 C C . ILE A 1 96 ? -23.005 1.443 11.276 1.00 87.44 96 ILE A C 1
ATOM 785 O O . ILE A 1 96 ? -22.840 1.554 10.060 1.00 87.44 96 ILE A O 1
ATOM 789 N N . ARG A 1 97 ? -23.960 2.128 11.919 1.00 87.06 97 ARG A N 1
ATOM 790 C CA . ARG A 1 97 ? -24.867 3.055 11.223 1.00 87.06 97 ARG A CA 1
ATOM 791 C C . ARG A 1 97 ? -24.106 4.220 10.584 1.00 87.06 97 ARG A C 1
ATOM 793 O O . ARG A 1 97 ? -24.371 4.523 9.423 1.00 87.06 97 ARG A O 1
ATOM 800 N N . SER A 1 98 ? -23.160 4.815 11.310 1.00 84.19 98 SER A N 1
ATOM 801 C CA . SER A 1 98 ? -22.290 5.895 10.824 1.00 84.19 98 SER A CA 1
ATOM 802 C C . SER A 1 98 ? -21.457 5.461 9.612 1.00 84.19 98 SER A C 1
ATOM 804 O O . SER A 1 98 ? -21.349 6.186 8.617 1.00 84.19 98 SER A O 1
ATOM 806 N N . ALA A 1 99 ? -20.938 4.229 9.642 1.00 86.00 99 ALA A N 1
ATOM 807 C CA . ALA A 1 99 ? -20.200 3.678 8.517 1.00 86.00 99 ALA A CA 1
ATOM 808 C C . ALA A 1 99 ? -21.089 3.514 7.266 1.00 86.00 99 ALA A C 1
ATOM 810 O O . ALA A 1 99 ? -20.727 3.930 6.165 1.00 86.00 99 ALA A O 1
ATOM 811 N N . ILE A 1 100 ? -22.297 2.966 7.433 1.00 85.94 100 ILE A N 1
ATOM 812 C CA . ILE A 1 100 ? -23.248 2.765 6.327 1.00 85.94 100 ILE A CA 1
ATOM 813 C C . ILE A 1 100 ? -23.724 4.103 5.741 1.00 85.94 100 ILE A C 1
ATOM 815 O O . ILE A 1 100 ? -23.843 4.226 4.518 1.00 85.94 100 ILE A O 1
ATOM 819 N N . SER A 1 101 ? -23.989 5.113 6.578 1.00 82.12 101 SER A N 1
ATOM 820 C CA . SER A 1 101 ? -24.396 6.438 6.093 1.00 82.12 101 SER A CA 1
ATOM 821 C C . SER A 1 101 ? -23.284 7.128 5.309 1.00 82.12 101 SER A C 1
ATOM 823 O O . SER A 1 101 ? -23.563 7.716 4.269 1.00 82.12 101 SER A O 1
ATOM 825 N N . SER A 1 102 ? -22.035 6.995 5.761 1.00 74.31 102 SER A N 1
ATOM 826 C CA . SER A 1 102 ? -20.874 7.616 5.113 1.00 74.31 102 SER A CA 1
ATOM 827 C C . SER A 1 102 ? -20.583 7.027 3.728 1.00 74.31 102 SER A C 1
ATOM 829 O O . SER A 1 102 ? -20.217 7.759 2.810 1.00 74.31 102 SER A O 1
ATOM 831 N N . VAL A 1 103 ? -20.800 5.717 3.547 1.00 72.94 103 VAL A N 1
ATOM 832 C CA . VAL A 1 103 ? -20.682 5.052 2.235 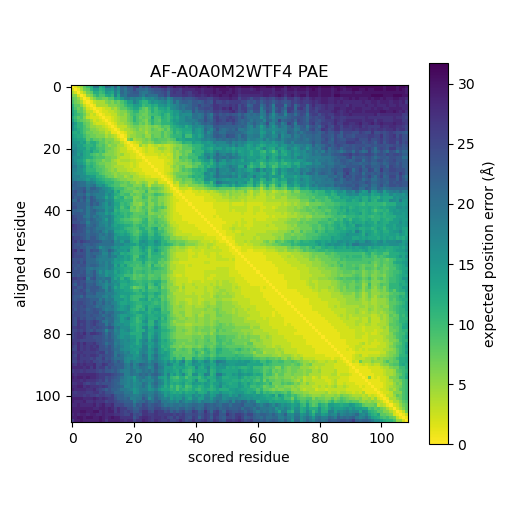1.00 72.94 103 VAL A CA 1
ATOM 833 C C . VAL A 1 103 ? -21.767 5.536 1.270 1.00 72.94 103 VAL A C 1
ATOM 835 O O . VAL A 1 103 ? -21.483 5.767 0.102 1.00 72.94 103 VAL A O 1
ATOM 838 N N . ARG A 1 104 ? -23.000 5.756 1.748 1.00 61.50 104 ARG A N 1
ATOM 839 C CA . ARG A 1 104 ? -24.097 6.278 0.910 1.00 61.50 104 ARG A CA 1
ATOM 840 C C . ARG A 1 104 ? -23.917 7.735 0.485 1.00 61.50 104 ARG A C 1
ATOM 842 O O . ARG A 1 104 ? -24.515 8.138 -0.506 1.00 61.50 104 ARG A O 1
ATOM 849 N N . SER A 1 105 ? -23.143 8.523 1.226 1.00 60.06 105 SER A N 1
ATOM 850 C CA . SER A 1 105 ? -22.900 9.936 0.920 1.00 60.06 105 SER A CA 1
ATOM 851 C C . SER A 1 105 ? -21.673 10.185 0.041 1.00 60.06 105 SER A C 1
ATOM 853 O O . SER A 1 105 ? -21.420 11.337 -0.301 1.00 60.06 105 SER A O 1
ATOM 855 N N . ASN A 1 106 ? -20.902 9.150 -0.315 1.00 53.81 106 ASN A N 1
ATOM 856 C CA . ASN A 1 106 ? -19.693 9.297 -1.122 1.00 53.81 106 ASN A CA 1
ATOM 857 C C . ASN A 1 106 ? -19.977 8.929 -2.597 1.00 53.81 106 ASN A C 1
ATOM 859 O O . ASN A 1 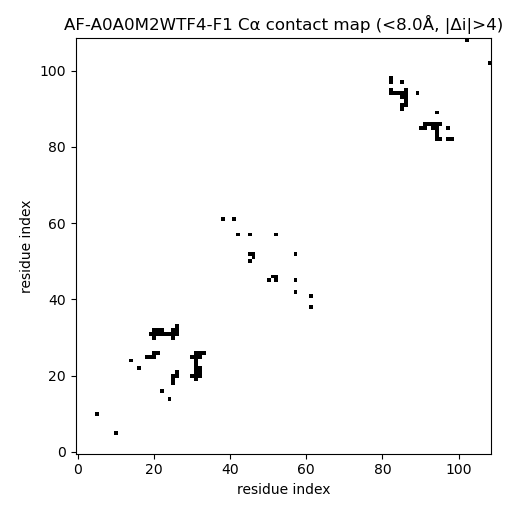106 ? -20.070 7.745 -2.907 1.00 53.81 106 ASN A O 1
ATOM 863 N N . PRO A 1 107 ? -20.111 9.900 -3.524 1.00 49.25 107 PRO A N 1
ATOM 864 C CA . PRO A 1 107 ? -20.531 9.653 -4.912 1.00 49.25 107 PRO A CA 1
ATOM 865 C C . PRO A 1 107 ? -19.459 8.988 -5.799 1.00 49.25 107 PRO A C 1
ATOM 867 O O . PRO A 1 107 ? -19.630 8.912 -7.013 1.00 49.25 107 PRO A O 1
ATOM 870 N N . PHE A 1 108 ? -18.345 8.542 -5.214 1.00 50.69 108 PHE A N 1
ATOM 871 C CA . PHE A 1 108 ? -17.201 7.950 -5.915 1.00 50.69 108 PHE A CA 1
ATOM 872 C C . PHE A 1 108 ? -16.937 6.479 -5.537 1.00 50.69 108 PHE A C 1
ATOM 874 O O . PHE A 1 108 ? -15.883 5.948 -5.892 1.00 50.69 108 PHE A O 1
ATOM 881 N N . VAL A 1 109 ? -17.876 5.829 -4.833 1.00 47.06 109 VAL A N 1
ATOM 882 C CA . VAL A 1 109 ? -17.953 4.362 -4.681 1.00 47.06 109 VAL A CA 1
ATOM 883 C C . VAL A 1 109 ? -19.110 3.831 -5.515 1.00 47.06 109 VAL A C 1
ATOM 885 O O . VAL A 1 109 ? -20.198 4.443 -5.448 1.00 47.06 109 VAL A O 1
#

Secondary structure (DSSP, 8-state):
-------HHHHHHS-SSTT-TTSHHHHHTT-S-THHHHHHHHHHHHHHH-TT--HHHHHHHHHHHHHHHHHHHHHHHHHHHHHHHHHHHH-HHHHHHHHHHHHHT-TT-

Radius of gyration: 21.89 Å; Cα contacts (8 Å, |Δi|>4): 51; chains: 1; bounding box: 60×19×51 Å